Protein AF-A0A839HAH0-F1 (afdb_monomer_lite)

Organism: NCBI:txid1653858

pLDDT: mean 89.76, std 14.84, range [42.91, 98.31]

Foldseek 3Di:
DDKDKWADDDDDPQAWQFKFKDFAQDPVVNDDDTPRDGHRGRMDMDDDDAAKTKMKMWTAHPVRDIDIDIDIDGHHDDDPPPPPPPPDD

Secondary structure (DSSP, 8-state):
-EEEEEE-----TT-EEEEEEETT--TTT-----SEEEESS-EEEEEE-SEEEEEEEEEEETT--EEEEEEEEEEPPP-----------

Radius of gyration: 19.01 Å; chains: 1; bounding box: 50×25×64 Å

Sequence (89 aa):
MHQIEFQARGNSAVGIEFYAWDFAYNQIEQVFKPRIIRDTVGQQTELFAIGTHYIAVKVIDNDGLENVEVMKLVVNGDVCCEAQKYRCF

Structure (mmCIF, N/CA/C/O backbone):
data_AF-A0A839HAH0-F1
#
_entry.id   AF-A0A839HAH0-F1
#
loop_
_atom_site.group_PDB
_atom_site.id
_atom_site.type_symbol
_atom_site.label_atom_id
_atom_site.label_alt_id
_atom_site.label_comp_id
_atom_site.label_asym_id
_atom_site.label_entity_id
_atom_site.label_seq_id
_atom_site.pdbx_PDB_ins_code
_atom_site.Cartn_x
_atom_site.Cartn_y
_atom_site.Cartn_z
_atom_site.occupancy
_atom_site.B_iso_or_equiv
_atom_site.auth_seq_id
_atom_site.auth_comp_id
_atom_site.auth_asym_id
_atom_site.auth_atom_id
_atom_site.pdbx_PDB_model_num
ATOM 1 N N . MET A 1 1 ? -9.389 -7.316 17.070 1.00 82.62 1 MET A N 1
ATOM 2 C CA . MET A 1 1 ? -8.456 -7.165 15.932 1.00 82.62 1 MET A CA 1
ATOM 3 C C . MET A 1 1 ? -9.086 -7.872 14.752 1.00 82.62 1 MET A C 1
ATOM 5 O O . MET A 1 1 ? -9.551 -8.989 14.942 1.00 82.62 1 MET A O 1
ATOM 9 N N . HIS A 1 2 ? -9.141 -7.227 13.591 1.00 90.12 2 HIS A N 1
ATOM 10 C CA . HIS A 1 2 ? -9.746 -7.775 12.376 1.00 90.12 2 HIS A CA 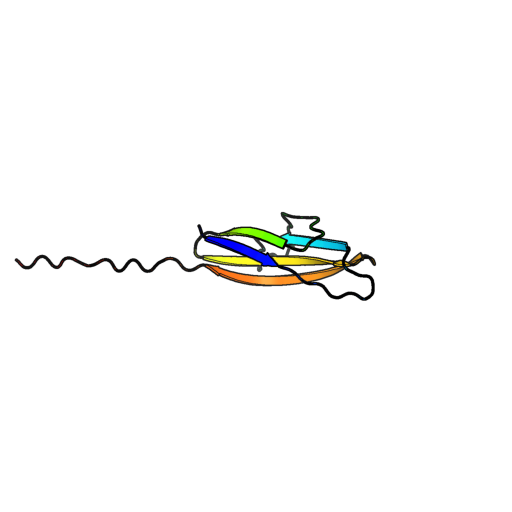1
ATOM 11 C C . HIS A 1 2 ? -8.654 -8.033 11.342 1.00 90.12 2 HIS A C 1
ATOM 13 O O . HIS A 1 2 ? -7.787 -7.182 11.147 1.00 90.12 2 HIS A O 1
ATOM 19 N N . GLN A 1 3 ? -8.684 -9.209 10.721 1.00 95.44 3 GLN A N 1
ATOM 20 C CA . GLN A 1 3 ? -7.770 -9.577 9.646 1.00 95.44 3 GLN A CA 1
ATOM 21 C C . GLN A 1 3 ? -8.346 -9.109 8.315 1.00 95.44 3 GLN A C 1
ATOM 23 O O . GLN A 1 3 ? -9.515 -9.364 8.029 1.00 95.44 3 GLN A O 1
ATOM 28 N N . ILE A 1 4 ? -7.538 -8.405 7.529 1.00 95.31 4 ILE A N 1
ATOM 29 C CA . ILE A 1 4 ? -7.944 -7.836 6.246 1.00 95.31 4 ILE A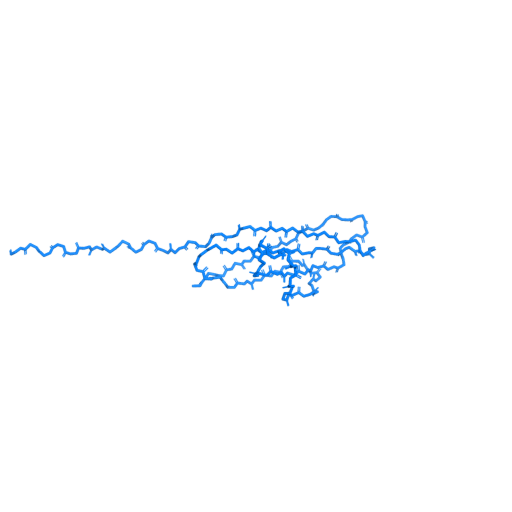 CA 1
ATOM 30 C C . ILE A 1 4 ? -6.895 -8.201 5.201 1.00 95.31 4 ILE A C 1
ATOM 32 O O . ILE A 1 4 ? -5.694 -8.060 5.437 1.00 95.31 4 ILE A O 1
ATOM 36 N N . GLU A 1 5 ? -7.373 -8.681 4.058 1.00 97.06 5 GLU A N 1
ATOM 37 C CA . GLU A 1 5 ? -6.571 -8.992 2.879 1.00 97.06 5 GLU A CA 1
ATOM 38 C C . GLU A 1 5 ? -6.616 -7.818 1.895 1.00 97.06 5 GLU A C 1
ATOM 40 O O . GLU A 1 5 ? -7.674 -7.235 1.648 1.00 97.06 5 GLU A O 1
ATOM 45 N N . PHE A 1 6 ? -5.461 -7.481 1.330 1.00 96.75 6 PHE A N 1
ATOM 46 C CA . PHE A 1 6 ? -5.295 -6.425 0.342 1.00 96.75 6 PHE A CA 1
ATOM 47 C C . PHE A 1 6 ? -4.766 -7.010 -0.954 1.00 96.75 6 PHE A C 1
ATOM 49 O O . PHE A 1 6 ? -3.862 -7.845 -0.947 1.00 96.75 6 PHE A O 1
ATOM 56 N N . GLN A 1 7 ? -5.287 -6.496 -2.064 1.00 97.00 7 GLN A N 1
ATOM 57 C CA . GLN A 1 7 ? -4.782 -6.774 -3.397 1.00 97.00 7 GLN A CA 1
ATOM 58 C C . GLN A 1 7 ? -4.592 -5.456 -4.145 1.00 97.00 7 GLN A C 1
ATOM 60 O O . GLN A 1 7 ? -5.557 -4.737 -4.402 1.00 97.00 7 GLN A O 1
ATOM 65 N N . ALA A 1 8 ? -3.349 -5.156 -4.509 1.00 96.06 8 ALA A N 1
ATOM 66 C CA . ALA A 1 8 ? -3.013 -4.057 -5.400 1.00 96.06 8 ALA A CA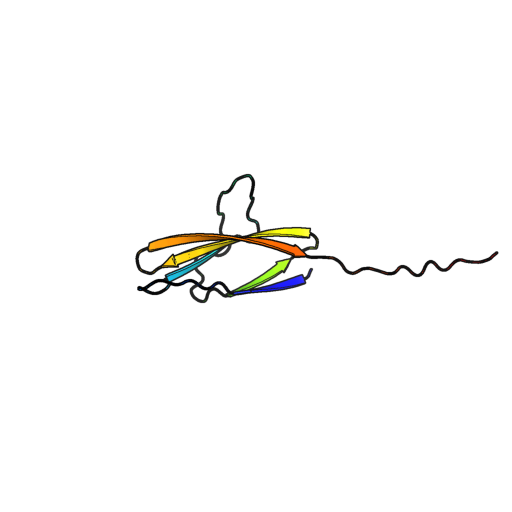 1
ATOM 67 C C . ALA A 1 8 ? -2.942 -4.553 -6.845 1.00 96.06 8 ALA A C 1
ATOM 69 O O . ALA A 1 8 ? -2.562 -5.692 -7.119 1.00 96.06 8 ALA A O 1
ATOM 70 N N . ARG A 1 9 ? -3.314 -3.687 -7.789 1.00 94.12 9 ARG A N 1
ATOM 71 C CA . ARG A 1 9 ? -3.175 -3.945 -9.224 1.00 94.12 9 ARG A CA 1
ATOM 72 C C . ARG A 1 9 ? -2.610 -2.704 -9.890 1.00 94.12 9 ARG A C 1
ATOM 74 O O . ARG A 1 9 ? -3.143 -1.616 -9.726 1.00 94.12 9 ARG A O 1
ATOM 81 N N . GLY A 1 10 ? -1.529 -2.890 -10.636 1.00 91.31 10 GLY A N 1
ATOM 82 C CA . GLY A 1 10 ? -0.901 -1.853 -11.445 1.00 91.31 10 GLY A CA 1
ATOM 83 C C . GLY A 1 10 ? -1.079 -2.183 -12.919 1.00 91.31 10 GLY A C 1
ATOM 84 O O . GLY A 1 10 ? -1.188 -3.354 -13.283 1.00 91.31 10 GLY A O 1
ATOM 85 N N . ASN A 1 11 ? -1.113 -1.160 -13.765 1.00 93.00 11 ASN A N 1
ATOM 86 C CA . ASN A 1 11 ? -1.139 -1.325 -15.213 1.00 93.00 11 ASN A CA 1
ATOM 87 C C . ASN A 1 11 ? 0.015 -0.518 -15.817 1.00 93.00 11 ASN A C 1
ATOM 89 O O . ASN A 1 11 ? 0.045 0.701 -15.673 1.00 93.00 11 ASN A O 1
ATOM 93 N N . SER A 1 12 ? 0.957 -1.209 -16.457 1.00 93.75 12 SER A N 1
ATOM 94 C CA . SER A 1 12 ? 2.069 -0.615 -17.202 1.00 93.75 12 SER A CA 1
ATOM 95 C C . SER A 1 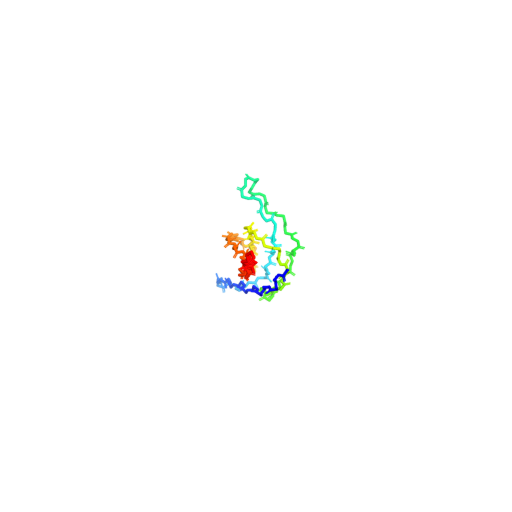12 ? 2.350 -1.461 -18.443 1.00 93.75 12 SER A C 1
ATOM 97 O O . SER A 1 12 ? 2.212 -2.687 -18.407 1.00 93.75 12 SER A O 1
ATOM 99 N N . ALA A 1 13 ? 2.756 -0.816 -19.541 1.00 93.94 13 ALA A N 1
ATOM 100 C CA . ALA A 1 13 ? 3.085 -1.488 -20.800 1.00 93.94 13 ALA A CA 1
ATOM 101 C C . ALA A 1 13 ? 4.286 -2.439 -20.663 1.00 93.94 1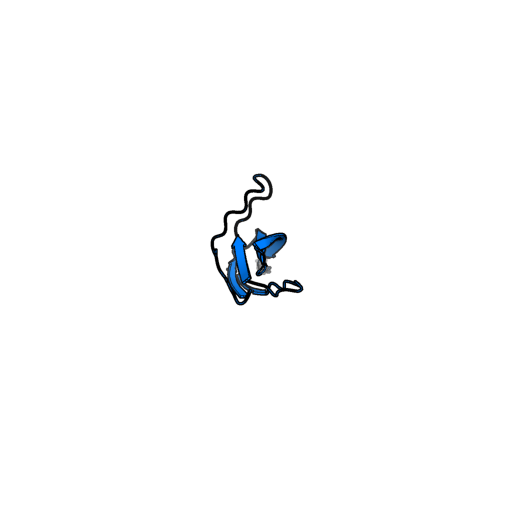3 ALA A C 1
ATOM 103 O O . ALA A 1 13 ? 4.383 -3.418 -21.401 1.00 93.94 13 ALA A O 1
ATOM 104 N N . VAL A 1 14 ? 5.172 -2.164 -19.703 1.00 94.69 14 VAL A N 1
ATOM 105 C CA . VAL A 1 14 ? 6.376 -2.958 -19.427 1.00 94.69 14 VAL A CA 1
ATOM 106 C C . VAL A 1 14 ? 6.191 -3.951 -18.278 1.00 94.69 14 VAL A C 1
ATOM 108 O O . VAL A 1 14 ? 7.116 -4.688 -17.954 1.00 94.69 14 VAL A O 1
ATOM 111 N N . GLY A 1 15 ? 4.994 -4.026 -17.689 1.00 93.44 15 GLY A N 1
ATOM 112 C CA . GLY A 1 15 ? 4.714 -4.844 -16.509 1.00 93.44 15 GLY A CA 1
ATOM 113 C C . GLY A 1 15 ? 5.177 -4.195 -15.203 1.00 93.44 15 GLY A C 1
ATOM 114 O O . GLY A 1 15 ? 5.883 -3.192 -15.197 1.00 93.44 15 GLY A O 1
ATOM 115 N N . ILE A 1 16 ? 4.736 -4.762 -14.082 1.00 96.25 16 ILE A N 1
ATOM 116 C CA . ILE A 1 16 ? 5.038 -4.250 -12.742 1.00 96.25 16 ILE A CA 1
ATOM 117 C C . ILE A 1 16 ? 6.262 -4.970 -12.176 1.00 96.25 16 ILE A C 1
ATOM 119 O O . ILE A 1 16 ? 6.329 -6.197 -12.256 1.00 96.25 16 ILE A O 1
ATOM 123 N N . GLU A 1 17 ? 7.199 -4.222 -11.589 1.00 96.19 17 GLU A N 1
ATOM 124 C CA . GLU A 1 17 ? 8.369 -4.799 -10.926 1.00 96.19 17 GLU A CA 1
ATOM 125 C C . GLU A 1 17 ? 8.007 -5.243 -9.502 1.00 96.19 17 GLU A C 1
ATOM 127 O O . GLU A 1 17 ? 8.206 -6.403 -9.135 1.00 96.19 17 GLU A O 1
ATOM 132 N N . PHE A 1 18 ? 7.471 -4.327 -8.686 1.00 97.31 18 PHE A N 1
ATOM 133 C CA . PHE A 1 18 ? 7.034 -4.617 -7.320 1.00 97.31 18 PHE A CA 1
ATOM 134 C C . PHE A 1 18 ? 6.110 -3.538 -6.739 1.00 97.31 18 PHE A C 1
ATOM 136 O O . PHE A 1 18 ? 5.980 -2.426 -7.248 1.00 97.31 18 PHE A O 1
ATOM 143 N N . TYR A 1 19 ? 5.495 -3.886 -5.615 1.00 98.00 19 TYR A N 1
ATOM 144 C CA . TYR A 1 19 ? 4.710 -3.028 -4.747 1.00 98.00 19 TYR A CA 1
ATOM 145 C C . TYR A 1 19 ? 5.437 -2.815 -3.417 1.00 98.00 19 TYR A C 1
ATOM 147 O O . TYR A 1 19 ? 6.168 -3.684 -2.935 1.00 98.00 19 TYR A O 1
ATOM 155 N N . ALA A 1 20 ? 5.197 -1.672 -2.792 1.00 98.00 20 ALA A N 1
ATOM 156 C CA . ALA A 1 20 ? 5.594 -1.378 -1.426 1.00 98.00 20 ALA A CA 1
ATOM 157 C C . ALA A 1 20 ? 4.369 -0.912 -0.635 1.00 98.00 20 ALA A C 1
ATOM 159 O O . ALA A 1 20 ? 3.511 -0.212 -1.170 1.00 98.00 20 ALA A O 1
ATOM 160 N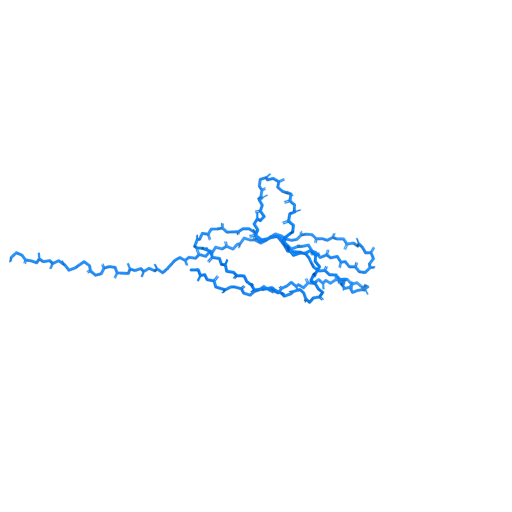 N . TRP A 1 21 ? 4.296 -1.274 0.642 1.00 98.31 21 TRP A N 1
ATOM 161 C CA . TRP A 1 21 ? 3.120 -1.059 1.482 1.00 98.31 21 TRP A CA 1
ATOM 162 C C . TRP A 1 21 ? 3.476 -0.322 2.769 1.00 98.31 21 TRP A C 1
ATOM 164 O O . TRP A 1 21 ? 4.358 -0.747 3.524 1.00 98.31 21 TRP A O 1
ATOM 174 N N . ASP A 1 22 ? 2.742 0.750 3.043 1.00 97.94 22 ASP A N 1
ATOM 175 C CA . ASP A 1 22 ? 2.740 1.497 4.297 1.00 97.94 22 ASP A CA 1
ATOM 176 C C . ASP A 1 22 ? 1.340 1.409 4.917 1.00 97.94 22 ASP A C 1
ATOM 178 O O . ASP A 1 22 ? 0.390 2.030 4.447 1.00 97.94 22 ASP A O 1
ATOM 182 N N . PHE A 1 23 ? 1.204 0.608 5.973 1.00 97.12 23 PHE A N 1
ATOM 183 C CA . PHE A 1 23 ? -0.068 0.381 6.667 1.00 97.12 23 PHE A CA 1
ATOM 184 C C . PHE A 1 23 ? -0.354 1.397 7.782 1.00 97.12 23 PHE A C 1
ATOM 186 O O . PHE A 1 23 ? -1.386 1.298 8.445 1.00 97.12 23 PHE A O 1
ATOM 193 N N . ALA A 1 24 ? 0.559 2.343 8.015 1.00 95.50 24 ALA A N 1
ATOM 194 C CA . ALA A 1 24 ? 0.461 3.364 9.053 1.00 95.50 24 ALA A CA 1
ATOM 195 C C . ALA A 1 24 ? 0.688 4.765 8.463 1.00 95.50 24 ALA A C 1
ATOM 197 O O . ALA A 1 24 ? 1.278 5.637 9.108 1.00 95.50 24 ALA A O 1
ATOM 198 N N . TYR A 1 25 ? 0.217 4.975 7.232 1.00 97.31 25 TYR A N 1
ATOM 199 C CA . TYR A 1 25 ? 0.481 6.189 6.480 1.00 97.31 25 TYR A CA 1
ATOM 200 C C . TYR A 1 25 ? -0.095 7.414 7.197 1.00 97.31 25 TYR A C 1
ATOM 202 O O . TYR A 1 25 ? -1.292 7.502 7.481 1.00 97.31 25 TYR A O 1
ATOM 210 N N . ASN A 1 26 ? 0.757 8.398 7.476 1.00 94.75 26 ASN A N 1
ATOM 211 C CA . ASN A 1 26 ? 0.338 9.638 8.116 1.00 94.75 26 ASN A CA 1
ATOM 212 C C . ASN A 1 26 ? -0.032 10.678 7.050 1.00 94.75 26 ASN A C 1
ATOM 214 O O . ASN A 1 26 ? 0.842 11.258 6.407 1.00 94.75 26 ASN A O 1
ATOM 218 N N . GLN A 1 27 ? -1.329 10.965 6.909 1.00 92.75 27 GLN A N 1
ATOM 219 C CA . GLN A 1 27 ? -1.832 11.946 5.938 1.00 92.75 27 GLN A CA 1
ATOM 220 C C . GLN A 1 27 ? -1.354 13.388 6.175 1.00 92.75 27 GLN A C 1
ATOM 222 O O . GLN A 1 27 ? -1.438 14.201 5.257 1.00 92.75 27 GLN A O 1
ATOM 227 N N . ILE A 1 28 ? -0.882 13.720 7.382 1.00 92.75 28 ILE A N 1
ATOM 228 C CA . ILE A 1 28 ? -0.354 15.051 7.711 1.00 92.75 28 ILE A CA 1
ATOM 229 C C . ILE A 1 28 ? 1.098 15.166 7.246 1.00 92.75 28 ILE A C 1
ATOM 231 O O . ILE A 1 28 ? 1.461 16.145 6.605 1.00 92.75 28 ILE A O 1
ATOM 235 N N . GLU A 1 29 ? 1.926 14.167 7.561 1.00 94.12 29 GLU A N 1
ATOM 236 C CA . GLU A 1 29 ? 3.336 14.159 7.149 1.00 94.12 29 GLU A CA 1
ATOM 237 C C . GLU A 1 29 ? 3.489 13.908 5.647 1.00 94.12 29 GLU A C 1
ATOM 239 O O . GLU A 1 29 ? 4.446 14.378 5.043 1.00 94.12 29 GLU A O 1
ATOM 244 N N . GLN A 1 30 ? 2.566 13.146 5.052 1.00 92.56 30 GLN A N 1
ATOM 245 C CA . GLN A 1 30 ? 2.592 12.711 3.653 1.00 92.56 30 GLN A CA 1
ATOM 246 C C . GLN A 1 30 ? 3.878 11.981 3.234 1.00 92.56 30 GLN A C 1
ATOM 248 O O . GLN A 1 30 ? 4.157 11.813 2.048 1.00 92.56 30 GLN A O 1
ATOM 253 N N . VAL A 1 31 ? 4.648 11.487 4.206 1.00 95.31 31 VAL A N 1
ATOM 254 C CA . VAL A 1 31 ? 5.868 10.717 3.972 1.00 95.31 31 VAL A CA 1
ATOM 255 C C . VAL A 1 31 ? 5.512 9.239 3.884 1.00 95.31 31 VAL A C 1
ATOM 257 O O . VAL A 1 31 ? 5.025 8.659 4.850 1.00 95.31 31 VAL A O 1
ATOM 260 N N . PHE A 1 32 ? 5.799 8.626 2.737 1.00 95.81 32 PHE A N 1
ATOM 261 C CA . PHE A 1 32 ? 5.643 7.189 2.534 1.00 95.81 32 PHE A CA 1
ATOM 262 C C . PHE A 1 32 ? 6.741 6.422 3.284 1.00 95.81 32 PHE A C 1
ATOM 264 O O . PHE A 1 32 ? 7.920 6.531 2.939 1.00 95.81 32 PHE A O 1
ATOM 271 N N . LYS A 1 33 ? 6.362 5.655 4.313 1.00 96.56 33 LYS A N 1
ATOM 272 C CA . LYS A 1 33 ? 7.278 4.878 5.161 1.00 96.56 33 LYS A CA 1
ATOM 273 C C . LYS A 1 33 ? 6.918 3.393 5.053 1.00 96.56 33 LYS A C 1
ATOM 275 O O . LYS A 1 33 ? 6.253 2.850 5.935 1.00 96.56 33 LYS A O 1
ATOM 280 N N . PRO A 1 34 ? 7.327 2.722 3.961 1.00 96.44 34 PRO A N 1
ATOM 281 C CA . PRO A 1 34 ? 6.905 1.358 3.703 1.00 96.44 34 PRO A CA 1
ATOM 282 C C . PRO A 1 34 ? 7.439 0.418 4.776 1.00 96.44 34 PRO A C 1
ATOM 284 O O . PRO A 1 34 ? 8.636 0.389 5.065 1.00 96.44 34 PRO A O 1
ATOM 287 N N . ARG A 1 35 ? 6.546 -0.407 5.319 1.00 97.19 35 ARG A N 1
ATOM 288 C CA . ARG A 1 35 ? 6.941 -1.572 6.111 1.00 97.19 35 ARG A CA 1
ATOM 289 C C . ARG A 1 35 ? 7.324 -2.733 5.201 1.00 97.19 35 ARG A C 1
ATOM 291 O O . ARG A 1 35 ? 8.263 -3.462 5.504 1.00 97.19 35 ARG A O 1
ATOM 298 N N . ILE A 1 36 ? 6.612 -2.889 4.085 1.00 96.94 36 ILE A N 1
ATOM 299 C CA . ILE A 1 36 ? 6.930 -3.864 3.040 1.00 96.94 36 ILE A CA 1
ATOM 300 C C . ILE A 1 36 ? 7.521 -3.100 1.863 1.00 96.94 36 ILE A C 1
ATOM 302 O O . ILE A 1 36 ? 6.853 -2.241 1.301 1.00 96.94 36 ILE A O 1
ATOM 306 N N . ILE A 1 37 ? 8.774 -3.382 1.509 1.00 95.69 37 ILE A N 1
ATOM 307 C CA . ILE A 1 37 ? 9.517 -2.598 0.506 1.00 95.69 37 ILE A CA 1
ATOM 308 C C . ILE A 1 37 ? 9.441 -3.233 -0.888 1.00 95.69 37 ILE A C 1
ATOM 310 O O . ILE A 1 37 ? 9.475 -2.515 -1.881 1.00 95.69 37 ILE A O 1
ATOM 314 N N . ARG A 1 38 ? 9.345 -4.567 -0.972 1.00 95.25 38 ARG A N 1
ATOM 315 C CA . ARG A 1 38 ? 9.359 -5.302 -2.243 1.00 95.25 38 ARG A CA 1
ATOM 316 C C . ARG A 1 38 ? 8.409 -6.497 -2.200 1.00 95.25 38 ARG A C 1
ATOM 318 O O . ARG A 1 38 ? 8.778 -7.574 -1.744 1.00 95.25 38 ARG A O 1
ATOM 325 N N . ASP A 1 39 ? 7.197 -6.289 -2.692 1.00 96.38 39 ASP A N 1
ATOM 326 C CA . ASP A 1 39 ? 6.168 -7.304 -2.914 1.00 96.38 39 ASP A CA 1
ATOM 327 C C . ASP A 1 39 ? 5.924 -7.452 -4.420 1.00 96.38 39 ASP A C 1
ATOM 329 O O . ASP A 1 39 ? 5.394 -6.553 -5.057 1.00 96.38 39 ASP A O 1
ATOM 333 N N . THR A 1 40 ? 6.318 -8.572 -5.016 1.00 95.38 40 THR A N 1
ATOM 334 C CA . THR A 1 40 ? 6.163 -8.807 -6.464 1.00 95.38 40 THR A CA 1
ATOM 335 C C . THR A 1 40 ? 4.777 -9.328 -6.851 1.00 95.38 40 THR A C 1
ATOM 337 O O . THR A 1 40 ? 4.478 -9.445 -8.036 1.00 95.38 40 THR A O 1
ATOM 340 N N . VAL A 1 41 ? 3.929 -9.661 -5.872 1.00 95.81 41 VAL A N 1
ATOM 341 C CA . VAL A 1 41 ? 2.588 -10.228 -6.088 1.00 95.81 41 VAL A CA 1
ATOM 342 C C . VAL A 1 41 ? 1.509 -9.158 -5.916 1.00 95.81 41 VAL A C 1
ATOM 344 O O . VAL A 1 41 ? 0.479 -9.210 -6.587 1.00 95.81 41 VAL A O 1
ATOM 347 N N . GLY A 1 42 ? 1.741 -8.186 -5.031 1.00 94.81 42 GLY A N 1
ATOM 348 C CA . GLY A 1 42 ? 0.774 -7.143 -4.699 1.00 94.81 42 GLY A CA 1
ATOM 349 C C . GLY A 1 42 ? -0.332 -7.651 -3.779 1.00 94.81 42 GLY A C 1
ATOM 350 O O . GLY A 1 42 ? -1.475 -7.211 -3.900 1.00 94.81 42 GLY A O 1
ATOM 351 N N . GLN A 1 43 ? -0.018 -8.593 -2.888 1.00 97.12 43 GLN A N 1
ATOM 352 C CA . GLN A 1 43 ? -0.964 -9.178 -1.939 1.00 97.12 43 GLN A CA 1
ATOM 353 C C . GLN A 1 43 ? -0.399 -9.134 -0.528 1.00 97.12 43 GLN A C 1
ATOM 355 O O . GLN A 1 43 ? 0.719 -9.586 -0.292 1.00 97.12 43 GLN A O 1
ATOM 360 N N . GLN A 1 44 ? -1.185 -8.630 0.420 1.00 97.75 44 GLN A N 1
ATOM 361 C CA . GLN A 1 44 ? -0.799 -8.556 1.828 1.00 97.75 44 GLN A CA 1
ATOM 362 C C . GLN A 1 44 ? -1.981 -8.882 2.732 1.00 97.75 44 GLN A C 1
ATOM 364 O O . GLN A 1 44 ? -3.139 -8.694 2.366 1.00 97.75 44 GLN A O 1
ATOM 369 N N . THR A 1 45 ? -1.696 -9.368 3.935 1.00 96.88 45 THR A N 1
ATOM 370 C CA . THR A 1 45 ? -2.716 -9.658 4.944 1.00 96.88 45 THR A CA 1
ATOM 371 C C . THR A 1 45 ? -2.280 -9.088 6.277 1.00 96.88 45 THR A C 1
ATOM 373 O O . THR A 1 45 ? -1.197 -9.399 6.761 1.00 96.88 45 THR A O 1
ATOM 376 N N . GLU A 1 46 ? -3.132 -8.265 6.879 1.00 96.12 46 GLU A N 1
ATOM 377 C CA . GLU A 1 46 ? -2.771 -7.475 8.052 1.00 96.12 46 GLU A CA 1
ATOM 378 C C . GLU A 1 46 ? -3.876 -7.448 9.105 1.00 96.12 46 GLU A C 1
ATOM 380 O O . GLU A 1 46 ? -5.065 -7.586 8.806 1.00 96.12 46 GLU A O 1
ATOM 385 N N . LEU A 1 47 ? -3.466 -7.273 10.363 1.00 95.38 47 LEU A N 1
ATOM 386 C CA . LEU A 1 47 ? -4.361 -7.163 11.511 1.00 95.38 47 LEU A CA 1
ATOM 387 C C . LEU A 1 47 ? -4.558 -5.699 11.897 1.00 95.38 47 LEU A C 1
ATOM 389 O O . LEU A 1 47 ? -3.600 -5.005 12.234 1.00 95.38 47 LEU A O 1
ATOM 393 N N . PHE A 1 48 ? -5.814 -5.264 11.963 1.00 94.94 48 PHE A N 1
ATOM 394 C CA . PHE A 1 48 ? -6.174 -3.903 12.349 1.00 94.94 48 PHE A CA 1
ATOM 395 C C . PHE A 1 48 ? -6.976 -3.854 13.647 1.00 94.94 48 PHE A C 1
ATOM 397 O O . PHE A 1 48 ? -7.844 -4.692 13.924 1.00 94.94 48 PHE A O 1
ATOM 404 N N . ALA A 1 49 ? -6.685 -2.831 14.449 1.00 94.06 49 ALA A N 1
ATOM 405 C CA . ALA A 1 49 ? -7.525 -2.431 15.568 1.00 94.06 49 ALA A CA 1
ATOM 406 C C . ALA A 1 49 ? -8.760 -1.669 15.067 1.00 94.06 49 ALA A C 1
ATOM 408 O O . ALA A 1 49 ? -8.778 -1.161 13.947 1.00 94.06 49 ALA A O 1
ATOM 409 N N . ILE A 1 50 ? -9.783 -1.564 15.915 1.00 94.38 50 ILE A N 1
ATOM 410 C CA . ILE A 1 50 ? -10.943 -0.704 15.653 1.00 94.38 50 ILE A CA 1
ATOM 411 C C . ILE A 1 50 ? -10.451 0.741 15.508 1.00 94.38 50 ILE A C 1
ATOM 413 O O . ILE A 1 50 ? -9.620 1.194 16.297 1.00 94.38 50 ILE A O 1
ATOM 417 N N . GLY A 1 51 ? -10.951 1.455 14.503 1.00 94.19 51 GLY A N 1
ATOM 418 C CA . GLY A 1 51 ? -10.553 2.831 14.223 1.00 94.19 51 GLY A CA 1
ATOM 419 C C . GLY A 1 51 ? -10.434 3.143 12.735 1.00 94.19 51 GLY A C 1
ATOM 420 O O . GLY A 1 51 ? -10.812 2.352 11.872 1.00 94.19 51 GLY A O 1
ATOM 421 N N . THR A 1 52 ? -9.918 4.337 12.445 1.00 95.75 52 THR A N 1
ATOM 422 C CA . THR A 1 52 ? -9.587 4.781 11.087 1.00 95.75 52 THR A CA 1
ATOM 423 C C . THR A 1 52 ? -8.097 4.597 10.841 1.00 95.75 52 THR A C 1
ATOM 425 O O . THR A 1 52 ? -7.285 5.113 11.603 1.00 95.75 52 THR A O 1
ATOM 428 N N . HIS A 1 53 ? -7.761 3.929 9.744 1.00 96.56 53 HIS A N 1
ATOM 429 C CA . HIS A 1 53 ? -6.399 3.686 9.284 1.00 96.56 53 HIS A CA 1
ATOM 430 C C . HIS A 1 53 ? -6.235 4.234 7.872 1.00 96.56 53 HIS A C 1
ATOM 432 O O . HIS A 1 53 ? -7.180 4.226 7.079 1.00 96.56 53 HIS A O 1
ATOM 438 N N . TYR A 1 54 ? -5.032 4.688 7.552 1.00 97.38 54 TYR A N 1
ATOM 439 C CA . TYR A 1 54 ? -4.663 5.069 6.197 1.00 97.38 54 TYR A CA 1
ATOM 440 C C . TYR A 1 54 ? -3.548 4.151 5.730 1.00 97.38 54 TYR A C 1
ATOM 442 O O . TYR A 1 54 ? -2.544 3.979 6.420 1.00 97.38 54 TYR A O 1
ATOM 450 N N . ILE A 1 55 ? -3.759 3.547 4.568 1.00 97.56 55 ILE A N 1
ATOM 451 C CA . ILE A 1 55 ? -2.811 2.634 3.948 1.00 97.56 55 ILE A CA 1
ATOM 452 C C . ILE A 1 55 ? -2.360 3.278 2.649 1.00 97.56 55 ILE A C 1
ATOM 454 O O . ILE A 1 55 ? -3.198 3.678 1.845 1.00 97.56 55 ILE A O 1
ATOM 458 N N . ALA A 1 56 ? -1.055 3.373 2.442 1.00 97.75 56 ALA A N 1
ATOM 459 C CA . ALA A 1 56 ? -0.479 3.765 1.172 1.00 97.75 56 ALA A CA 1
ATOM 460 C C . ALA A 1 56 ? 0.162 2.547 0.504 1.00 97.75 56 ALA A C 1
ATOM 462 O O . ALA A 1 56 ? 0.865 1.764 1.147 1.00 97.75 56 ALA A O 1
ATOM 463 N N . VAL A 1 57 ? -0.060 2.405 -0.796 1.00 97.75 57 VAL A N 1
ATOM 464 C CA . VAL A 1 57 ? 0.618 1.426 -1.639 1.00 97.75 57 VAL A CA 1
ATOM 465 C C . VAL A 1 57 ? 1.360 2.169 -2.735 1.00 97.75 57 VAL A C 1
ATOM 467 O O . VAL A 1 57 ? 0.794 3.015 -3.420 1.00 97.75 57 VAL A O 1
ATOM 470 N N . LYS A 1 58 ? 2.645 1.870 -2.884 1.00 97.62 58 LYS A N 1
ATOM 471 C CA . LYS A 1 58 ? 3.459 2.338 -3.999 1.00 97.62 58 LYS A CA 1
ATOM 472 C C . LYS A 1 58 ? 3.627 1.192 -4.983 1.00 97.62 58 LYS A C 1
ATOM 474 O O . LYS A 1 58 ? 3.966 0.091 -4.567 1.00 97.62 58 LYS A O 1
ATOM 479 N N . VAL A 1 59 ? 3.418 1.448 -6.264 1.00 97.38 59 VAL A N 1
ATOM 480 C CA . VAL A 1 59 ? 3.737 0.526 -7.356 1.00 97.38 59 VAL A CA 1
ATOM 481 C C . VAL A 1 59 ? 4.944 1.058 -8.115 1.00 97.38 59 VAL A C 1
ATOM 483 O O . VAL A 1 59 ? 5.026 2.262 -8.344 1.00 97.38 59 VAL A O 1
ATOM 486 N N . ILE A 1 60 ? 5.872 0.169 -8.462 1.00 97.38 60 ILE A N 1
ATOM 487 C CA . ILE A 1 60 ? 7.057 0.450 -9.271 1.00 97.38 60 ILE A CA 1
ATOM 488 C C . ILE A 1 60 ? 7.002 -0.483 -10.479 1.00 97.38 60 ILE A C 1
ATOM 490 O O . ILE A 1 60 ? 6.849 -1.698 -10.318 1.00 97.38 60 ILE A O 1
ATOM 494 N N . ASP A 1 61 ? 7.075 0.074 -11.683 1.00 97.06 61 ASP A N 1
ATOM 495 C CA . ASP A 1 61 ? 7.129 -0.708 -12.916 1.00 97.06 61 ASP A CA 1
ATOM 496 C C . ASP A 1 61 ? 8.566 -1.032 -13.349 1.00 97.06 61 ASP A C 1
ATOM 498 O O . ASP A 1 61 ? 9.532 -0.590 -12.731 1.00 97.06 61 ASP A O 1
ATOM 502 N N . ASN A 1 62 ? 8.714 -1.842 -14.398 1.00 95.81 62 ASN A N 1
ATOM 503 C CA . ASN A 1 62 ? 10.033 -2.294 -14.855 1.00 95.81 62 ASN A CA 1
ATOM 504 C C . ASN A 1 62 ? 10.914 -1.183 -15.465 1.00 95.81 62 ASN A C 1
ATOM 506 O O . ASN A 1 62 ? 12.112 -1.404 -15.634 1.00 95.81 62 ASN A O 1
ATOM 510 N N . ASP A 1 63 ? 10.354 -0.005 -15.760 1.00 96.19 63 ASP A N 1
ATOM 511 C CA . ASP A 1 63 ? 11.113 1.180 -16.182 1.00 96.19 63 ASP A CA 1
ATOM 512 C C . ASP A 1 63 ? 11.498 2.071 -14.982 1.00 96.19 63 ASP A C 1
ATOM 514 O O . ASP A 1 63 ? 12.147 3.108 -15.142 1.00 96.19 63 ASP A O 1
ATOM 518 N N . GLY A 1 64 ? 11.122 1.667 -13.763 1.00 94.00 64 GLY A N 1
ATOM 519 C CA . GLY A 1 64 ? 11.361 2.409 -12.531 1.00 94.00 64 GLY A CA 1
ATOM 520 C C . GLY A 1 64 ? 10.386 3.566 -12.313 1.00 94.00 64 GLY A C 1
ATOM 521 O O . GLY A 1 64 ? 10.634 4.406 -11.444 1.00 94.00 64 GLY A O 1
ATOM 522 N N . LEU A 1 65 ? 9.286 3.640 -13.073 1.00 95.69 65 LEU A N 1
ATOM 523 C CA . LEU A 1 65 ? 8.232 4.616 -12.817 1.00 95.69 65 LEU A CA 1
ATOM 524 C C . LEU A 1 65 ? 7.443 4.193 -11.585 1.00 95.69 65 LEU A C 1
ATOM 526 O O . LEU A 1 65 ? 7.018 3.044 -11.459 1.00 95.69 65 LEU A O 1
ATOM 530 N N . GLU A 1 66 ? 7.221 5.149 -10.684 1.00 95.31 66 GLU A N 1
ATOM 531 C CA . GLU A 1 66 ? 6.479 4.914 -9.454 1.00 95.31 66 GLU A CA 1
ATOM 532 C C . GLU A 1 66 ? 5.170 5.701 -9.385 1.00 95.31 66 GLU A C 1
ATOM 534 O O . GLU A 1 66 ? 5.065 6.838 -9.849 1.00 95.31 66 GLU A O 1
ATOM 539 N N . ASN A 1 67 ? 4.166 5.094 -8.756 1.00 96.19 67 ASN A N 1
ATOM 540 C CA . ASN A 1 67 ? 2.917 5.751 -8.388 1.00 96.19 67 ASN A CA 1
ATOM 541 C C . ASN A 1 67 ? 2.517 5.320 -6.971 1.00 96.19 67 ASN A C 1
ATOM 543 O O . ASN A 1 67 ? 2.762 4.179 -6.585 1.00 96.19 67 ASN A O 1
ATOM 547 N N . VAL A 1 68 ? 1.925 6.228 -6.194 1.00 96.12 68 VAL A N 1
ATOM 548 C CA . VAL A 1 68 ? 1.456 5.971 -4.829 1.00 96.12 68 VAL A CA 1
ATOM 549 C C . VAL A 1 68 ? -0.043 6.219 -4.755 1.00 96.12 68 VAL A C 1
ATOM 551 O O . VAL A 1 68 ? -0.514 7.310 -5.066 1.00 96.12 68 VAL A O 1
ATOM 554 N N . GLU A 1 69 ? -0.780 5.231 -4.262 1.00 96.38 69 GLU A N 1
ATOM 555 C CA . GLU A 1 69 ? -2.203 5.339 -3.964 1.00 96.38 69 GLU A CA 1
ATOM 556 C C . GLU A 1 69 ? -2.434 5.211 -2.457 1.00 96.38 69 GLU A C 1
ATOM 558 O O . GLU A 1 69 ? -1.814 4.384 -1.788 1.00 96.38 69 GLU A O 1
ATOM 563 N N . VAL A 1 70 ? -3.326 6.040 -1.909 1.00 96.56 70 VAL A N 1
ATOM 564 C CA . VAL A 1 70 ? -3.653 6.055 -0.478 1.00 96.56 70 VAL A CA 1
ATOM 565 C C . VAL A 1 70 ? -5.129 5.729 -0.294 1.00 96.56 70 VAL A C 1
ATOM 567 O O . VAL A 1 70 ? -5.994 6.421 -0.827 1.00 96.56 70 VAL A O 1
ATOM 570 N N . MET A 1 71 ? -5.424 4.716 0.516 1.00 95.81 71 MET A N 1
ATOM 571 C CA . MET A 1 71 ? -6.779 4.316 0.885 1.00 95.81 71 MET A CA 1
ATOM 572 C C . MET A 1 71 ? -7.066 4.597 2.362 1.00 95.81 71 MET A C 1
ATOM 574 O O . MET A 1 71 ? -6.189 4.506 3.223 1.00 95.81 71 MET A O 1
ATOM 578 N N . LYS A 1 72 ? -8.330 4.903 2.663 1.00 96.81 72 LYS A N 1
ATOM 579 C CA . LYS A 1 72 ? -8.846 5.027 4.029 1.00 96.81 72 LYS A CA 1
ATOM 580 C C . LYS A 1 72 ? -9.628 3.771 4.391 1.00 96.81 72 LYS A C 1
ATOM 582 O O . LYS A 1 72 ? -10.632 3.468 3.753 1.00 96.81 72 LYS A O 1
ATOM 587 N N . LEU A 1 73 ? -9.213 3.098 5.455 1.00 95.44 73 LEU A N 1
ATOM 588 C CA . LEU A 1 73 ? -9.894 1.940 6.016 1.00 95.44 73 LEU A CA 1
ATOM 589 C C . LEU A 1 73 ? -10.540 2.319 7.351 1.00 95.44 73 LEU A C 1
ATOM 591 O O . LEU A 1 73 ? -9.874 2.824 8.251 1.00 95.44 73 LEU A O 1
ATOM 595 N N . VAL A 1 74 ? -11.834 2.045 7.500 1.00 95.69 74 VAL A N 1
ATOM 596 C CA . VAL A 1 74 ? -12.551 2.205 8.772 1.00 95.69 74 VAL A CA 1
ATOM 597 C C . VAL A 1 74 ? -12.939 0.824 9.283 1.00 95.69 74 VAL A C 1
ATOM 599 O O . VAL A 1 74 ? -13.729 0.127 8.651 1.00 95.69 74 VAL A O 1
ATOM 602 N N . VAL A 1 75 ? -12.380 0.433 10.426 1.00 94.25 75 VAL A N 1
ATOM 603 C CA . VAL A 1 75 ? -12.691 -0.826 11.108 1.00 94.25 75 VAL A CA 1
ATOM 604 C C . VAL A 1 75 ? -13.639 -0.520 12.259 1.00 94.25 75 VAL A C 1
ATOM 606 O O . VAL A 1 75 ? -13.251 0.139 13.225 1.00 94.25 75 VAL A O 1
ATOM 609 N N . ASN A 1 76 ? -14.880 -0.989 12.147 1.00 91.00 76 ASN A N 1
ATOM 610 C CA . ASN A 1 76 ? -15.905 -0.817 13.174 1.00 91.00 76 ASN A CA 1
ATOM 611 C C . ASN A 1 76 ? -15.838 -1.950 14.206 1.00 91.00 76 ASN A C 1
ATOM 613 O O . ASN A 1 76 ? -15.483 -3.077 13.867 1.00 91.00 76 ASN A O 1
ATOM 617 N N . GLY A 1 77 ? -16.183 -1.641 15.457 1.00 85.62 77 GLY A N 1
ATOM 618 C CA . GLY A 1 77 ? -16.363 -2.647 16.504 1.00 85.62 77 GLY A CA 1
ATOM 619 C C . GLY A 1 77 ? -17.761 -3.260 16.486 1.00 85.62 77 GLY A C 1
ATOM 620 O O . GLY A 1 77 ? -18.688 -2.691 15.907 1.00 85.62 77 GLY A O 1
ATOM 621 N N . ASP A 1 78 ? -17.912 -4.395 17.162 1.00 74.44 78 ASP A N 1
ATOM 622 C CA . ASP A 1 78 ? -19.215 -5.027 17.354 1.00 74.44 78 ASP A CA 1
ATOM 623 C C . ASP A 1 78 ? -20.110 -4.192 18.281 1.00 74.44 78 ASP A C 1
ATOM 625 O O . ASP A 1 78 ? -19.668 -3.643 19.295 1.00 74.44 78 ASP A O 1
ATOM 629 N N . VAL A 1 79 ? -21.400 -4.119 17.946 1.00 70.12 79 VAL A N 1
ATOM 630 C CA . VAL A 1 79 ? -22.416 -3.507 18.806 1.00 70.12 79 VAL A CA 1
ATOM 631 C C . VAL A 1 79 ? -22.811 -4.533 19.863 1.00 70.12 79 VAL A C 1
ATOM 633 O O . VAL A 1 79 ? -23.646 -5.403 19.622 1.00 70.12 79 VAL A O 1
ATOM 636 N N . CYS A 1 80 ? -22.226 -4.444 21.054 1.00 56.25 80 CYS A N 1
ATOM 637 C CA . CYS A 1 80 ? -22.748 -5.177 22.200 1.00 56.25 80 CYS A CA 1
ATOM 638 C C . CYS A 1 80 ? -24.082 -4.541 22.608 1.00 56.25 80 CYS A C 1
ATOM 640 O O . CYS A 1 80 ? -24.108 -3.528 23.305 1.00 56.25 80 CYS A O 1
ATOM 642 N N . CYS A 1 81 ? -25.205 -5.122 22.180 1.00 46.47 81 CYS A N 1
ATOM 643 C CA . CYS A 1 81 ? -26.487 -4.872 22.827 1.00 46.47 81 CYS A CA 1
ATOM 644 C C . CYS A 1 81 ? -26.388 -5.380 24.272 1.00 46.47 81 CYS A C 1
ATOM 646 O O . CYS A 1 81 ? -26.605 -6.559 24.548 1.00 46.47 81 CYS A O 1
ATOM 648 N N . GLU A 1 82 ? -26.025 -4.502 25.202 1.00 51.88 82 GLU A N 1
ATOM 649 C CA . GLU A 1 82 ? -26.136 -4.791 26.622 1.00 51.88 82 GLU A CA 1
ATOM 650 C C . GLU A 1 82 ? -27.629 -4.831 26.961 1.00 51.88 82 GLU A C 1
ATOM 652 O O . GLU A 1 82 ? -28.303 -3.803 27.034 1.00 51.88 82 GLU A O 1
ATOM 657 N N . ALA A 1 83 ? -28.181 -6.038 27.107 1.00 52.56 83 ALA A N 1
ATOM 658 C CA . ALA A 1 83 ? -29.499 -6.220 27.691 1.00 52.56 83 ALA A CA 1
ATOM 659 C C . ALA A 1 83 ? -29.434 -5.717 29.139 1.00 52.56 83 ALA A C 1
ATOM 661 O O . ALA A 1 83 ? -29.072 -6.461 30.053 1.00 52.56 83 ALA A O 1
ATOM 662 N N . GLN A 1 84 ? -29.765 -4.440 29.350 1.00 46.56 84 GLN A N 1
ATOM 663 C CA . GLN A 1 84 ? -30.023 -3.894 30.673 1.00 46.56 84 GLN A CA 1
ATOM 664 C C . GLN A 1 84 ? -31.162 -4.713 31.284 1.00 46.56 84 GLN A C 1
ATOM 666 O O . GLN A 1 84 ? -32.336 -4.537 30.961 1.00 46.56 84 GLN A O 1
ATOM 671 N N . LYS A 1 85 ? -30.811 -5.657 32.163 1.00 49.09 85 LYS A N 1
ATOM 672 C CA . LYS A 1 85 ? -31.761 -6.275 33.085 1.00 49.09 85 LYS A CA 1
ATOM 673 C C . LYS A 1 85 ? -32.287 -5.162 33.986 1.00 49.09 85 LYS A C 1
ATOM 675 O O . LYS A 1 85 ? -31.700 -4.874 35.026 1.00 49.09 85 LYS A O 1
ATOM 680 N N . TYR A 1 86 ? -33.395 -4.542 33.595 1.00 52.28 86 TYR A N 1
ATOM 681 C CA . TYR A 1 86 ? -34.208 -3.758 34.511 1.00 52.28 86 TYR A CA 1
ATOM 682 C C . TYR A 1 86 ? -34.686 -4.706 35.619 1.00 52.28 86 TYR A C 1
ATOM 684 O O . TYR A 1 86 ? -35.575 -5.532 35.421 1.00 52.28 86 TYR A O 1
ATOM 692 N N . ARG A 1 87 ? -34.037 -4.639 36.785 1.00 46.88 87 ARG A N 1
ATOM 693 C CA . ARG A 1 87 ? -34.570 -5.185 38.033 1.00 46.88 87 ARG A CA 1
ATOM 694 C C . ARG A 1 87 ? -35.741 -4.284 38.429 1.00 46.88 87 ARG A C 1
ATOM 696 O O . ARG A 1 87 ? -35.518 -3.160 38.868 1.00 46.88 87 ARG A O 1
ATOM 703 N N . CYS A 1 88 ? -36.969 -4.751 38.222 1.00 42.91 88 CYS A N 1
ATOM 704 C CA . CYS A 1 88 ? -38.126 -4.193 38.915 1.00 42.91 88 CYS A CA 1
ATOM 705 C C . CYS A 1 88 ? -38.038 -4.550 40.407 1.00 42.91 88 CYS A C 1
ATOM 707 O O . CYS A 1 88 ? -37.546 -5.629 40.749 1.00 42.91 88 CYS A O 1
ATOM 709 N N . PHE A 1 89 ? -38.446 -3.582 41.229 1.00 53.84 89 PHE A N 1
ATOM 710 C CA . PHE A 1 89 ? -38.402 -3.547 42.693 1.00 53.84 89 PHE A CA 1
ATOM 711 C C . PHE A 1 89 ? -39.088 -4.734 43.371 1.00 53.84 89 PHE A C 1
ATOM 713 O O . PHE A 1 89 ? -40.127 -5.192 42.845 1.00 53.84 89 PHE A O 1
#